Protein AF-A0A354X8C0-F1 (afdb_monomer_lite)

Foldseek 3Di:
DWDKDKAADDDDCDDVVGNRVVVVVLVVQLVVLLVVLLVVLVVPPDDDDPQLSVLSSQLRSVCSSCVVRLQVDCDPSNQVSQVSNCVVVVDPPSDVVVVDDPDPHRPRIDMDTD

Radius of gyration: 17.82 Å; chains: 1; bounding box: 54×27×50 Å

Sequence (114 aa):
HQDRLSIDTRFVDSIPGKPFLQKEYKSKFEKLSRRVAANRLKQIGFPLPQETLDALTELLVKMAVVHAAGDEKTDAEMTKAVETLQHILGGENAGIESFQMDFPPADNRLDIAL

Secondary structure (DSSP, 8-state):
---EEEEE------BTTBTTHHHHHHHHHHHHHHHHHHHHHTTSSSPPPHHHHHHHHHHHHHHHHHHHTT-----HHHHHHHHHHHHHHT-TT--TTT------S-TTEEEEE-

Structure (mmCIF, N/CA/C/O backbone):
data_AF-A0A354X8C0-F1
#
_entry.id   AF-A0A354X8C0-F1
#
loop_
_atom_site.group_PDB
_atom_site.id
_atom_site.type_symbol
_atom_site.label_atom_id
_atom_site.label_alt_id
_atom_site.label_comp_id
_atom_site.label_asym_id
_atom_site.label_entity_id
_atom_site.label_seq_id
_atom_site.pdbx_PDB_ins_code
_atom_site.Cartn_x
_atom_site.Cartn_y
_atom_site.Cartn_z
_atom_site.occupancy
_atom_site.B_iso_or_equiv
_atom_site.auth_seq_id
_atom_site.auth_comp_id
_atom_site.auth_asym_id
_atom_site.auth_atom_id
_atom_site.pdbx_PDB_model_num
ATOM 1 N N . HIS A 1 1 ? -39.740 -15.594 9.940 1.00 49.81 1 HIS A N 1
ATOM 2 C CA . HIS A 1 1 ? -38.649 -14.645 10.216 1.00 49.81 1 HIS A CA 1
ATOM 3 C C . HIS A 1 1 ? -37.358 -15.369 9.888 1.00 49.81 1 HIS A C 1
ATOM 5 O O . HIS A 1 1 ? -37.179 -16.456 10.411 1.00 49.81 1 HIS A O 1
ATOM 11 N N . GLN A 1 2 ? -36.573 -14.868 8.932 1.00 60.91 2 GLN A N 1
ATOM 12 C CA . GLN A 1 2 ? -35.215 -15.369 8.694 1.00 60.91 2 GLN A CA 1
ATOM 13 C C . GLN A 1 2 ? -34.300 -14.672 9.691 1.00 60.91 2 GLN A C 1
ATOM 15 O O . GLN A 1 2 ? -34.326 -13.439 9.771 1.00 60.91 2 GLN A O 1
ATOM 20 N N . ASP A 1 3 ? -33.549 -15.449 10.459 1.00 73.62 3 ASP A N 1
ATOM 21 C CA . ASP A 1 3 ? -32.571 -14.908 11.390 1.00 73.62 3 ASP A CA 1
ATOM 22 C C . ASP A 1 3 ? -31.394 -14.334 10.581 1.00 73.62 3 ASP A C 1
ATOM 24 O O . ASP A 1 3 ? -30.997 -14.877 9.549 1.00 73.62 3 ASP A O 1
ATOM 28 N N . ARG A 1 4 ? -30.869 -13.174 10.989 1.00 80.00 4 ARG A N 1
ATOM 29 C CA . ARG A 1 4 ? -29.734 -12.512 10.324 1.00 80.00 4 ARG A CA 1
ATOM 30 C C . ARG A 1 4 ? -28.653 -12.190 11.346 1.00 80.00 4 ARG A C 1
ATOM 32 O O . ARG A 1 4 ? -28.959 -11.645 12.404 1.00 80.00 4 ARG A O 1
ATOM 39 N N . LEU A 1 5 ? -27.400 -12.474 11.001 1.00 78.44 5 LEU A N 1
ATOM 40 C CA . LEU A 1 5 ? -26.212 -12.042 11.737 1.00 78.44 5 LEU A CA 1
ATOM 41 C C . LEU A 1 5 ? -25.537 -10.898 10.969 1.00 78.44 5 LEU A C 1
ATOM 43 O O . LEU A 1 5 ? -25.239 -11.048 9.789 1.00 78.44 5 LEU A O 1
ATOM 47 N N . SER A 1 6 ? -25.305 -9.771 11.644 1.00 79.31 6 SER A N 1
ATOM 48 C CA . SER A 1 6 ? -24.607 -8.594 11.106 1.00 79.31 6 SER A CA 1
ATOM 49 C C . SER A 1 6 ? -23.297 -8.410 11.865 1.00 79.31 6 SER A C 1
ATOM 51 O O . SER A 1 6 ? -23.315 -8.323 13.095 1.00 79.31 6 SER A O 1
ATOM 53 N N . ILE A 1 7 ? -22.174 -8.354 11.150 1.00 76.50 7 ILE A N 1
ATOM 54 C CA . ILE A 1 7 ? -20.840 -8.110 11.714 1.00 76.50 7 ILE A CA 1
ATOM 55 C C . ILE A 1 7 ? -20.299 -6.805 11.131 1.00 76.50 7 ILE A C 1
ATOM 57 O O . ILE A 1 7 ? -20.164 -6.685 9.915 1.00 76.50 7 ILE A O 1
ATOM 61 N N . ASP A 1 8 ? -19.961 -5.860 12.011 1.00 75.69 8 ASP A N 1
ATOM 62 C CA . ASP A 1 8 ? -19.319 -4.590 11.665 1.00 75.69 8 ASP A CA 1
ATOM 63 C C . ASP A 1 8 ? -17.905 -4.548 12.255 1.00 75.69 8 ASP A C 1
ATOM 65 O O . ASP A 1 8 ? -17.732 -4.618 13.478 1.00 75.69 8 ASP A O 1
ATOM 69 N N . 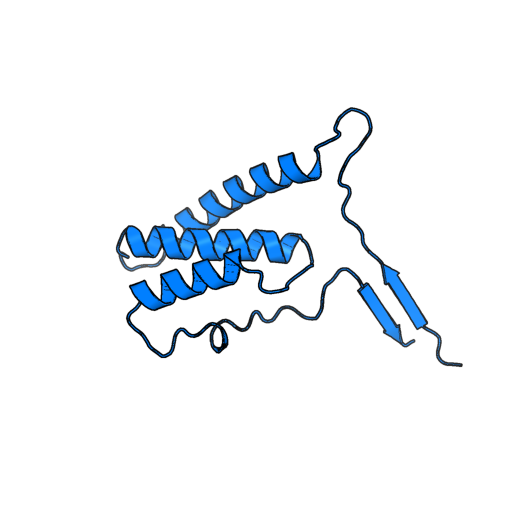THR A 1 9 ? -16.886 -4.393 11.410 1.00 73.06 9 THR A N 1
ATOM 70 C CA . THR A 1 9 ? -15.497 -4.214 11.858 1.00 73.06 9 THR A CA 1
ATOM 71 C C . THR A 1 9 ? -15.049 -2.764 11.675 1.00 73.06 9 THR A C 1
ATOM 73 O O . THR A 1 9 ? -15.542 -2.027 10.820 1.00 73.06 9 THR A O 1
ATOM 76 N N . ARG A 1 10 ? -14.149 -2.298 12.551 1.00 74.56 10 ARG A N 1
ATOM 77 C CA . ARG A 1 10 ? -13.618 -0.927 12.526 1.00 74.56 10 ARG A CA 1
ATOM 78 C C . ARG A 1 10 ? -12.132 -0.927 12.843 1.00 74.56 10 ARG A C 1
ATOM 80 O O . ARG A 1 10 ? -11.676 -1.696 13.689 1.00 74.56 10 ARG A O 1
ATOM 87 N N . PHE A 1 11 ? -11.397 -0.017 12.214 1.00 75.31 11 PHE A N 1
ATOM 88 C CA . PHE A 1 11 ? -9.984 0.185 12.514 1.00 75.31 11 PHE A CA 1
ATOM 89 C C . PHE A 1 11 ? -9.798 0.938 13.826 1.00 75.31 11 PHE A C 1
ATOM 91 O O . PHE A 1 11 ? -10.545 1.856 14.164 1.00 75.31 11 PHE A O 1
ATOM 98 N N . VAL A 1 12 ? -8.769 0.537 14.572 1.00 82.00 12 VAL A N 1
ATOM 99 C CA . VAL A 1 12 ? -8.335 1.251 15.771 1.00 82.00 12 VAL A CA 1
ATOM 100 C C . VAL A 1 12 ? -7.358 2.341 15.351 1.00 82.00 12 VAL A C 1
ATOM 102 O O . VAL A 1 12 ? -6.172 2.086 15.138 1.00 82.00 12 VAL A O 1
ATOM 105 N N . ASP A 1 13 ? -7.858 3.569 15.251 1.00 83.69 13 ASP A N 1
ATOM 106 C CA . ASP A 1 13 ? -7.046 4.713 14.825 1.00 83.69 13 ASP A CA 1
ATOM 107 C C . ASP A 1 13 ? -6.081 5.204 15.906 1.00 83.69 13 ASP A C 1
ATOM 109 O O . ASP A 1 13 ? -4.988 5.702 15.611 1.00 83.69 13 ASP A O 1
ATOM 113 N N . SER A 1 14 ? -6.468 5.026 17.170 1.00 87.81 14 SER A N 1
ATOM 114 C CA . SER A 1 14 ? -5.707 5.471 18.329 1.00 87.81 14 SER A CA 1
ATOM 115 C C . SER A 1 14 ? -5.961 4.606 19.561 1.00 87.81 14 SER A C 1
ATOM 117 O O . SER A 1 14 ? -6.998 3.959 19.697 1.00 87.81 14 SER A O 1
ATOM 119 N N . ILE A 1 15 ? -4.998 4.629 20.479 1.00 89.44 15 ILE A N 1
ATOM 120 C CA . ILE A 1 15 ? -5.120 4.105 21.845 1.00 89.44 15 ILE A CA 1
ATOM 121 C C . ILE A 1 15 ? -4.543 5.143 22.819 1.00 89.44 15 ILE A C 1
ATOM 123 O O . ILE A 1 15 ? -3.763 6.003 22.388 1.00 89.44 15 ILE A O 1
ATOM 127 N N . PRO A 1 16 ? -4.859 5.083 24.126 1.00 92.50 16 PRO A N 1
ATOM 128 C CA . PRO A 1 16 ? -4.204 5.934 25.115 1.00 92.50 16 PRO A CA 1
ATOM 129 C C . PRO A 1 16 ? -2.674 5.868 24.981 1.00 92.50 16 PRO A C 1
ATOM 131 O O . PRO A 1 16 ? -2.083 4.790 24.952 1.00 92.50 16 PRO A O 1
ATOM 134 N N . GLY A 1 17 ? -2.032 7.028 24.834 1.00 90.19 17 GLY A N 1
ATOM 135 C CA . GLY A 1 17 ? -0.585 7.139 24.611 1.00 90.19 17 GLY A CA 1
ATOM 136 C C . GLY A 1 17 ? -0.116 6.995 23.154 1.00 90.19 17 GLY A C 1
ATOM 137 O O . GLY A 1 17 ? 1.066 7.213 22.898 1.00 90.19 17 GLY A O 1
ATOM 138 N N . LYS A 1 18 ? -0.999 6.676 22.192 1.00 87.81 18 LYS A N 1
ATOM 139 C CA . LYS A 1 18 ? -0.689 6.630 20.746 1.00 87.81 18 LYS A CA 1
ATOM 140 C C . LYS A 1 18 ? -1.846 7.177 19.890 1.00 87.81 18 LYS A C 1
ATOM 142 O O . LYS A 1 18 ? -2.646 6.394 19.372 1.00 87.81 18 LYS A O 1
ATOM 147 N N . PRO A 1 19 ? -1.932 8.508 19.705 1.00 89.44 19 PRO A N 1
ATOM 148 C CA . PRO A 1 19 ? -3.009 9.151 18.944 1.00 89.44 19 PRO A CA 1
ATOM 149 C C . PRO A 1 19 ? -2.927 8.938 17.424 1.00 89.44 19 PRO A C 1
ATOM 151 O O . PRO A 1 19 ? -3.909 9.160 16.730 1.00 89.44 19 PRO A O 1
ATOM 154 N N . PHE A 1 20 ? -1.776 8.504 16.900 1.00 90.06 20 PHE A N 1
ATOM 155 C CA . PHE A 1 20 ? -1.537 8.325 15.461 1.00 90.06 20 PHE A CA 1
ATOM 156 C C . PHE A 1 20 ? -1.267 6.861 15.091 1.00 90.06 20 PHE A C 1
ATOM 158 O O . PHE A 1 20 ? -0.508 6.585 14.160 1.00 90.06 20 PHE A O 1
ATOM 165 N N . LEU A 1 21 ? -1.856 5.919 15.836 1.00 88.25 21 LEU A N 1
ATOM 166 C CA . LEU A 1 21 ? -1.561 4.491 15.726 1.00 88.25 21 LEU A CA 1
ATOM 167 C C . LEU A 1 21 ? -1.750 3.989 14.287 1.00 88.25 21 LEU A C 1
ATOM 169 O O . LEU A 1 21 ? -0.827 3.404 13.722 1.00 88.25 21 LEU A O 1
ATOM 173 N N . GLN A 1 22 ? -2.889 4.281 13.661 1.00 86.06 22 GLN A N 1
ATOM 174 C CA . GLN A 1 22 ? -3.157 3.833 12.292 1.00 86.06 22 GLN A CA 1
ATOM 175 C C . GLN A 1 22 ? -2.150 4.403 11.290 1.00 86.06 22 GLN A C 1
ATOM 177 O O . GLN A 1 22 ? -1.594 3.648 10.494 1.00 86.06 22 GLN A O 1
ATOM 182 N N . LYS A 1 23 ? -1.820 5.697 11.377 1.00 87.88 23 LYS A N 1
ATOM 183 C CA . LYS A 1 23 ? -0.855 6.338 10.470 1.00 87.88 23 LYS A CA 1
ATOM 184 C C . LYS A 1 23 ? 0.544 5.736 10.615 1.00 87.88 23 LYS A C 1
ATOM 186 O O . LYS A 1 23 ? 1.217 5.467 9.618 1.00 87.88 23 LYS A O 1
ATOM 191 N N . GLU A 1 24 ? 0.985 5.507 11.851 1.00 90.25 24 GLU A N 1
ATOM 192 C CA . GLU A 1 24 ? 2.282 4.890 12.134 1.00 90.25 24 GLU A CA 1
ATOM 193 C C . GLU A 1 24 ? 2.366 3.462 11.591 1.00 90.25 24 GLU A C 1
ATOM 195 O O . GLU A 1 24 ? 3.365 3.089 10.969 1.00 90.25 24 GLU A O 1
ATOM 200 N N . TYR A 1 25 ? 1.331 2.653 11.823 1.00 89.81 25 TYR A N 1
ATOM 201 C CA . TYR A 1 25 ? 1.315 1.261 11.386 1.00 89.81 25 TYR A CA 1
ATOM 202 C C . TYR A 1 25 ? 1.093 1.121 9.883 1.00 89.81 25 TYR A C 1
ATOM 204 O O . TYR A 1 25 ? 1.762 0.287 9.277 1.00 89.81 25 TYR A O 1
ATOM 212 N N . LYS A 1 26 ? 0.292 1.993 9.258 1.00 88.94 26 LYS A N 1
ATOM 213 C CA . LYS A 1 26 ? 0.189 2.097 7.797 1.00 88.94 26 LYS A CA 1
ATOM 214 C C . LYS A 1 26 ? 1.563 2.348 7.176 1.00 88.94 26 LYS A C 1
ATOM 216 O O . LYS A 1 26 ? 1.988 1.587 6.315 1.00 88.94 26 LYS A O 1
ATOM 221 N N . SER A 1 27 ? 2.322 3.322 7.687 1.00 91.31 27 SER A N 1
ATOM 222 C CA . SER A 1 27 ? 3.675 3.604 7.181 1.00 91.31 27 SER A CA 1
ATOM 223 C C . SER A 1 27 ? 4.647 2.430 7.380 1.00 91.31 27 SER A C 1
ATOM 225 O O . SER A 1 27 ? 5.472 2.137 6.510 1.00 91.31 27 SER A O 1
ATOM 227 N N . LYS A 1 28 ? 4.568 1.722 8.515 1.00 92.94 28 LYS A N 1
ATOM 228 C CA . LYS A 1 28 ? 5.374 0.508 8.746 1.00 92.94 28 LYS A CA 1
ATOM 229 C C . LYS A 1 28 ? 5.003 -0.604 7.766 1.00 92.94 28 LYS A C 1
ATOM 231 O O . LYS A 1 28 ? 5.897 -1.256 7.224 1.00 92.94 28 LYS A O 1
ATOM 236 N N . PHE A 1 29 ? 3.710 -0.797 7.533 1.00 92.44 29 PHE A N 1
ATOM 237 C CA . PHE A 1 29 ? 3.188 -1.814 6.635 1.00 92.44 29 PHE A CA 1
ATOM 238 C C . PHE A 1 29 ? 3.539 -1.525 5.171 1.00 92.44 29 PHE A C 1
ATOM 240 O O . PHE A 1 29 ? 3.992 -2.427 4.473 1.00 92.44 29 PHE A O 1
ATOM 247 N N . GLU A 1 30 ? 3.462 -0.270 4.727 1.00 93.31 30 GLU A N 1
ATOM 248 C CA . GLU A 1 30 ? 3.922 0.163 3.400 1.00 93.31 30 GLU A CA 1
ATOM 249 C C . GLU A 1 30 ? 5.405 -0.163 3.179 1.00 93.31 30 GLU A C 1
ATOM 251 O O . GLU A 1 30 ? 5.780 -0.743 2.158 1.00 93.31 30 GLU A O 1
ATOM 256 N N . LYS A 1 31 ? 6.269 0.145 4.158 1.00 94.88 31 LYS A N 1
ATOM 257 C CA . LYS A 1 31 ? 7.709 -0.164 4.082 1.00 94.88 31 LYS A CA 1
ATOM 258 C C . LYS A 1 31 ? 7.976 -1.666 4.005 1.00 94.88 31 LYS A C 1
ATOM 260 O O . LYS A 1 31 ? 8.861 -2.093 3.261 1.00 94.88 31 LYS A O 1
ATOM 265 N N . LEU A 1 32 ? 7.241 -2.461 4.784 1.00 93.88 32 LEU A N 1
ATOM 266 C CA . LEU A 1 32 ? 7.358 -3.917 4.765 1.00 93.88 32 LEU A CA 1
ATOM 267 C C . LEU A 1 32 ? 6.905 -4.480 3.414 1.00 93.88 32 LEU A C 1
ATOM 269 O O . LEU A 1 32 ? 7.659 -5.218 2.781 1.00 93.88 32 LEU A O 1
ATOM 273 N N . SER A 1 33 ? 5.722 -4.073 2.958 1.00 92.75 33 SER A N 1
ATOM 274 C CA . SER A 1 33 ? 5.132 -4.494 1.686 1.00 92.75 33 SER A CA 1
ATOM 275 C C . SER A 1 33 ? 6.048 -4.160 0.516 1.00 92.75 33 SER A C 1
ATOM 277 O O . SER A 1 33 ? 6.286 -5.011 -0.334 1.00 92.75 33 SER A O 1
ATOM 279 N N . ARG A 1 34 ? 6.678 -2.978 0.529 1.00 95.25 34 ARG A N 1
ATOM 280 C CA . ARG A 1 34 ? 7.642 -2.566 -0.500 1.00 95.25 34 ARG A CA 1
ATOM 281 C C . ARG A 1 34 ? 8.836 -3.500 -0.572 1.00 95.25 34 ARG A C 1
ATOM 283 O O . ARG A 1 34 ? 9.231 -3.916 -1.655 1.00 95.25 34 ARG A O 1
ATOM 290 N N . ARG A 1 35 ? 9.412 -3.847 0.582 1.00 93.38 35 ARG A N 1
ATOM 291 C CA . ARG A 1 35 ? 10.546 -4.778 0.648 1.00 93.38 35 ARG A CA 1
ATOM 292 C C . ARG A 1 35 ? 10.157 -6.153 0.109 1.00 93.38 35 ARG A C 1
ATOM 294 O O . ARG A 1 35 ? 10.932 -6.748 -0.633 1.00 93.38 35 ARG A O 1
ATOM 301 N N . VAL A 1 36 ? 8.978 -6.651 0.480 1.00 91.94 36 VAL A N 1
ATOM 302 C CA . VAL A 1 36 ? 8.470 -7.946 0.009 1.00 91.94 36 VAL A CA 1
ATOM 303 C C . VAL A 1 36 ? 8.235 -7.917 -1.501 1.00 91.94 36 VAL A C 1
ATOM 305 O O . VAL A 1 36 ? 8.766 -8.777 -2.199 1.00 91.94 36 VAL A O 1
ATOM 308 N N . ALA A 1 37 ? 7.517 -6.914 -2.008 1.00 91.25 37 ALA A N 1
ATOM 309 C CA . ALA A 1 37 ? 7.222 -6.747 -3.428 1.00 91.25 37 ALA A CA 1
ATOM 310 C C . ALA A 1 37 ? 8.504 -6.641 -4.265 1.00 91.25 37 ALA A C 1
ATOM 312 O O . ALA A 1 37 ? 8.705 -7.443 -5.173 1.00 91.25 37 ALA A O 1
ATOM 313 N N . ALA A 1 38 ? 9.429 -5.750 -3.896 1.00 90.56 38 ALA A N 1
ATOM 314 C CA . ALA A 1 38 ? 10.694 -5.585 -4.609 1.00 90.56 38 ALA A CA 1
ATOM 315 C C . ALA A 1 38 ? 11.538 -6.872 -4.610 1.00 90.56 38 ALA A C 1
ATOM 317 O O . ALA A 1 38 ? 12.147 -7.216 -5.619 1.00 90.56 38 ALA A O 1
ATOM 318 N N . ASN A 1 39 ? 11.570 -7.615 -3.498 1.00 89.94 39 ASN A N 1
ATOM 319 C CA . ASN A 1 39 ? 12.291 -8.887 -3.440 1.00 89.94 39 ASN A CA 1
ATOM 320 C C . ASN A 1 39 ? 11.645 -9.958 -4.327 1.00 89.94 39 ASN A C 1
ATOM 322 O O . ASN A 1 39 ? 12.365 -10.685 -5.005 1.00 89.94 39 ASN A O 1
ATOM 326 N N . ARG A 1 40 ? 10.310 -10.044 -4.359 1.00 87.50 40 ARG A N 1
ATOM 327 C CA . ARG A 1 40 ? 9.586 -10.966 -5.250 1.00 87.50 40 ARG A CA 1
ATOM 328 C C . ARG A 1 40 ? 9.806 -10.608 -6.719 1.00 87.50 40 ARG A C 1
ATOM 330 O O . ARG A 1 40 ? 10.104 -11.490 -7.516 1.00 87.50 40 ARG A O 1
ATOM 337 N N . LEU A 1 41 ? 9.755 -9.320 -7.055 1.00 87.38 41 LEU A N 1
ATOM 338 C CA . LEU A 1 41 ? 9.992 -8.817 -8.409 1.00 87.38 41 LEU A CA 1
ATOM 339 C C . LEU A 1 41 ? 11.453 -8.959 -8.871 1.00 87.38 41 LEU A C 1
ATOM 341 O O . LEU A 1 41 ? 11.727 -8.963 -10.060 1.00 87.38 41 LEU A O 1
ATOM 345 N N . LYS A 1 42 ? 12.416 -9.117 -7.962 1.00 84.75 42 LYS A N 1
ATOM 346 C CA . LYS A 1 42 ? 13.800 -9.476 -8.329 1.00 84.75 42 LYS A CA 1
ATOM 347 C C . LYS A 1 42 ? 13.990 -10.973 -8.572 1.00 84.75 42 LYS A C 1
ATOM 349 O O . LYS A 1 42 ? 15.020 -11.375 -9.101 1.00 84.75 42 LYS A O 1
ATOM 354 N N . GLN A 1 43 ? 13.034 -11.793 -8.140 1.00 86.19 43 GLN A N 1
ATOM 355 C CA . GLN A 1 43 ? 13.071 -13.253 -8.250 1.00 86.19 43 GLN A CA 1
ATOM 356 C C . GLN A 1 43 ? 12.251 -13.790 -9.427 1.00 86.19 43 GLN A C 1
ATOM 358 O O . GLN A 1 43 ? 12.328 -14.982 -9.718 1.00 86.19 43 GLN A O 1
ATOM 363 N N . ILE A 1 44 ? 11.474 -12.945 -10.109 1.00 79.75 44 ILE A N 1
ATOM 364 C CA . ILE A 1 44 ? 10.870 -13.306 -11.396 1.00 79.75 44 ILE A CA 1
ATOM 365 C C . ILE A 1 44 ? 12.014 -13.528 -12.380 1.00 79.75 44 ILE A C 1
ATOM 367 O O . ILE A 1 44 ? 12.898 -12.690 -12.516 1.00 79.75 44 ILE A O 1
ATOM 371 N N . GLY A 1 45 ? 12.041 -14.712 -12.990 1.00 76.00 45 GLY A N 1
ATOM 372 C CA . GLY A 1 45 ? 13.189 -15.271 -13.715 1.00 76.00 45 GLY A CA 1
ATOM 373 C C . GLY A 1 45 ? 13.585 -14.557 -15.012 1.00 76.00 45 GLY A C 1
ATOM 374 O O . GLY A 1 45 ? 14.189 -15.182 -15.878 1.00 76.00 45 GLY A O 1
ATOM 375 N N . PHE A 1 46 ? 13.241 -13.281 -15.166 1.00 79.50 46 PHE A N 1
ATOM 376 C CA . PHE A 1 46 ? 13.642 -12.419 -16.265 1.00 79.50 46 PHE A CA 1
ATOM 377 C C . PHE A 1 46 ? 13.935 -11.002 -15.740 1.00 79.50 46 PHE A C 1
ATOM 379 O O . PHE A 1 46 ? 13.225 -10.507 -14.862 1.00 79.50 46 PHE A O 1
ATOM 386 N N . PRO A 1 47 ? 14.980 -10.332 -16.253 1.00 80.38 47 PRO A N 1
ATOM 387 C CA . PRO A 1 47 ? 15.300 -8.973 -15.846 1.00 80.38 47 PRO A CA 1
ATOM 388 C C . PRO A 1 47 ? 14.249 -7.999 -16.387 1.00 80.38 47 PRO A C 1
ATOM 390 O O . PRO A 1 47 ? 14.004 -7.936 -17.591 1.00 80.38 47 PRO A O 1
ATOM 393 N N . LEU A 1 48 ? 13.652 -7.223 -15.488 1.00 82.12 48 LEU A N 1
ATOM 394 C CA . LEU A 1 48 ? 12.788 -6.097 -15.828 1.00 82.12 48 LEU A CA 1
ATOM 395 C C . LEU A 1 48 ? 13.577 -4.780 -15.775 1.00 82.12 48 LEU A C 1
ATOM 397 O O . LEU A 1 48 ? 14.485 -4.652 -14.946 1.00 82.12 48 LEU A O 1
ATOM 401 N N . PRO A 1 49 ? 13.226 -3.778 -16.603 1.00 87.38 49 PRO A N 1
ATOM 402 C CA . PRO A 1 49 ? 13.735 -2.421 -16.441 1.00 87.38 49 PRO A CA 1
ATOM 403 C C . PRO A 1 49 ? 13.443 -1.883 -15.035 1.00 87.38 49 PRO A C 1
ATOM 405 O O . PRO A 1 49 ? 12.387 -2.163 -14.463 1.00 87.38 49 PRO A O 1
ATOM 408 N N . GLN A 1 50 ? 14.360 -1.082 -14.484 1.00 87.50 50 GLN A N 1
ATOM 409 C CA . GLN A 1 50 ? 14.224 -0.534 -13.128 1.00 87.50 50 GLN A CA 1
ATOM 410 C C . GLN A 1 50 ? 12.929 0.277 -12.962 1.00 87.50 50 GLN A C 1
ATOM 412 O O . GLN A 1 50 ? 12.237 0.127 -11.963 1.00 87.50 50 GLN A O 1
ATOM 417 N N . GLU A 1 51 ? 12.554 1.051 -13.980 1.00 85.75 51 GLU A N 1
ATOM 418 C CA . GLU A 1 51 ? 11.303 1.815 -14.006 1.00 85.75 51 GLU A CA 1
ATOM 419 C C . GLU A 1 51 ? 10.061 0.913 -13.886 1.00 85.75 51 GLU A C 1
ATOM 421 O O . GLU A 1 51 ? 9.153 1.194 -13.105 1.00 85.75 51 GLU A O 1
ATOM 426 N N . THR A 1 52 ? 10.048 -0.223 -14.589 1.00 83.50 52 THR A N 1
ATOM 427 C CA . THR A 1 52 ? 8.968 -1.216 -14.499 1.00 83.50 52 THR A CA 1
ATOM 428 C C . THR A 1 52 ? 8.931 -1.884 -13.127 1.00 83.50 52 THR A C 1
ATOM 430 O O . THR A 1 52 ? 7.853 -2.088 -12.571 1.00 83.50 52 THR A O 1
ATOM 433 N N . LEU A 1 53 ? 10.098 -2.208 -12.556 1.00 86.75 53 LEU A N 1
ATOM 434 C CA . LEU A 1 53 ? 10.198 -2.768 -11.205 1.00 86.75 53 LEU A CA 1
ATOM 435 C C . LEU A 1 53 ? 9.640 -1.808 -10.156 1.00 86.75 53 LEU A C 1
ATOM 437 O O . LEU A 1 53 ? 8.924 -2.244 -9.253 1.00 86.75 53 LEU A O 1
ATOM 441 N N . ASP A 1 54 ? 9.948 -0.521 -10.277 1.00 88.94 54 ASP A N 1
ATOM 442 C CA . ASP A 1 54 ? 9.481 0.501 -9.347 1.00 88.94 54 ASP A CA 1
ATOM 443 C C . ASP A 1 54 ? 7.966 0.701 -9.467 1.00 88.94 54 ASP A C 1
ATOM 445 O O . ASP A 1 54 ? 7.267 0.650 -8.453 1.00 88.94 54 ASP A O 1
ATOM 449 N N . ALA A 1 55 ? 7.431 0.804 -10.688 1.00 85.12 55 ALA A N 1
ATOM 450 C CA . ALA A 1 55 ? 5.990 0.929 -10.917 1.00 85.12 55 ALA A CA 1
ATOM 451 C C . ALA A 1 55 ? 5.196 -0.289 -10.409 1.00 85.12 55 ALA A C 1
ATOM 453 O O . ALA A 1 55 ? 4.188 -0.130 -9.717 1.00 85.12 55 ALA A O 1
ATOM 454 N N . LEU A 1 56 ? 5.674 -1.510 -10.678 1.00 85.75 56 LEU A N 1
ATOM 455 C CA . LEU A 1 56 ? 5.065 -2.738 -10.155 1.00 85.75 56 LEU A CA 1
ATOM 456 C C . LEU A 1 56 ? 5.153 -2.812 -8.629 1.00 85.75 56 LEU A C 1
ATOM 458 O O . LEU A 1 56 ? 4.203 -3.236 -7.971 1.00 85.75 56 LEU A O 1
ATOM 462 N N . THR A 1 57 ? 6.281 -2.391 -8.052 1.00 90.44 57 THR A N 1
ATOM 463 C CA . THR A 1 57 ? 6.446 -2.347 -6.596 1.00 90.44 57 THR A CA 1
ATOM 464 C C . THR A 1 57 ? 5.423 -1.404 -5.971 1.00 90.44 57 THR A C 1
ATOM 466 O O . THR A 1 57 ? 4.803 -1.774 -4.975 1.00 90.44 57 THR A O 1
ATOM 469 N N . GLU A 1 58 ? 5.214 -0.216 -6.542 1.00 89.69 58 GLU A N 1
ATOM 470 C CA . GLU A 1 58 ? 4.215 0.729 -6.033 1.00 89.69 58 GLU A CA 1
ATOM 471 C C . GLU A 1 58 ? 2.795 0.179 -6.111 1.00 89.69 58 GLU A C 1
ATOM 473 O O . GLU A 1 58 ? 2.067 0.234 -5.118 1.00 89.69 58 GLU A O 1
ATOM 478 N N . LEU A 1 59 ? 2.421 -0.409 -7.250 1.00 85.69 59 LEU A N 1
ATOM 479 C CA . LEU A 1 59 ? 1.105 -1.016 -7.421 1.00 85.69 59 LEU A CA 1
ATOM 480 C C . LEU A 1 59 ? 0.850 -2.098 -6.361 1.00 85.69 59 LEU A C 1
ATOM 482 O O . LEU A 1 59 ? -0.148 -2.044 -5.645 1.00 85.69 59 LEU A O 1
ATOM 486 N N . LEU A 1 60 ? 1.791 -3.033 -6.189 1.00 87.06 60 LEU A N 1
ATOM 487 C CA . LEU A 1 60 ? 1.671 -4.121 -5.214 1.00 87.06 60 LEU A CA 1
ATOM 488 C C . LEU A 1 60 ? 1.589 -3.615 -3.767 1.00 87.06 60 LEU A C 1
ATOM 490 O O . LEU A 1 60 ? 0.852 -4.174 -2.955 1.00 87.06 60 LEU A O 1
ATOM 494 N N . VAL A 1 61 ? 2.324 -2.552 -3.427 1.00 90.50 61 VAL A N 1
ATOM 495 C CA . VAL A 1 61 ? 2.252 -1.928 -2.096 1.00 90.50 61 VAL A CA 1
ATOM 496 C C . VAL A 1 61 ? 0.879 -1.314 -1.859 1.00 90.50 61 V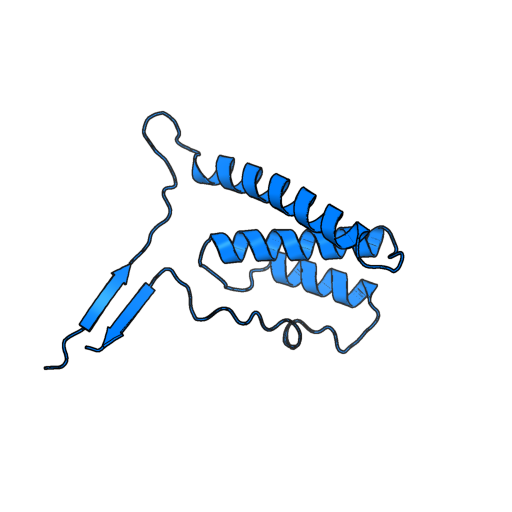AL A C 1
ATOM 498 O O . VAL A 1 61 ? 0.311 -1.508 -0.784 1.00 90.50 61 VAL A O 1
ATOM 501 N N . LYS A 1 62 ? 0.331 -0.597 -2.845 1.00 85.19 62 LYS A N 1
ATOM 502 C CA . LYS A 1 62 ? -1.008 -0.010 -2.740 1.00 85.19 62 LYS A CA 1
ATOM 503 C C . LYS A 1 62 ? -2.080 -1.084 -2.610 1.00 85.19 62 LYS A C 1
ATOM 505 O O . LYS A 1 62 ? -2.920 -0.967 -1.723 1.00 85.19 62 LYS A O 1
ATOM 510 N N . MET A 1 63 ? -1.995 -2.157 -3.397 1.00 82.12 63 MET A N 1
ATOM 511 C CA . MET A 1 63 ? -2.907 -3.304 -3.289 1.00 82.12 63 MET A CA 1
ATOM 512 C C . MET A 1 63 ? -2.860 -3.921 -1.897 1.00 82.12 63 MET A C 1
ATOM 514 O O . MET A 1 63 ? -3.904 -4.109 -1.283 1.00 82.12 63 MET A O 1
ATOM 518 N N . ALA A 1 64 ? -1.663 -4.151 -1.355 1.00 85.06 64 ALA A N 1
ATOM 519 C CA . ALA A 1 64 ? -1.516 -4.705 -0.015 1.00 85.06 64 ALA A CA 1
ATOM 520 C C . ALA A 1 64 ? -2.156 -3.812 1.061 1.00 85.06 64 ALA A C 1
ATOM 522 O O . ALA A 1 64 ? -2.807 -4.318 1.971 1.00 85.06 64 ALA A O 1
ATOM 523 N N . VAL A 1 65 ? -1.969 -2.490 0.976 1.00 85.25 65 VAL A N 1
ATOM 524 C CA . VAL A 1 65 ? -2.517 -1.522 1.943 1.00 85.25 65 VAL A CA 1
ATOM 525 C C . VAL A 1 65 ? -4.039 -1.459 1.878 1.00 85.25 65 VAL A C 1
ATOM 527 O O . VAL A 1 65 ? -4.681 -1.463 2.925 1.00 85.25 65 VAL A O 1
ATOM 530 N N . VAL A 1 66 ? -4.597 -1.396 0.670 1.00 78.75 66 VAL A N 1
ATOM 531 C CA . VAL A 1 66 ? -6.045 -1.351 0.429 1.00 78.75 66 VAL A CA 1
ATOM 532 C C . VAL A 1 66 ? -6.708 -2.651 0.895 1.00 78.75 66 VAL A C 1
ATOM 534 O O . VAL A 1 66 ? -7.674 -2.603 1.651 1.00 78.75 66 VAL A O 1
ATOM 537 N N . HIS A 1 67 ? -6.115 -3.801 0.562 1.00 78.00 67 HIS A N 1
ATOM 538 C CA . HIS A 1 67 ? -6.571 -5.112 1.025 1.00 78.00 67 HIS A CA 1
ATOM 539 C C . HIS A 1 67 ? -6.537 -5.232 2.557 1.00 78.00 67 HIS A C 1
ATOM 541 O O . HIS A 1 67 ? -7.530 -5.584 3.185 1.00 78.00 67 HIS A O 1
ATOM 547 N N . ALA A 1 68 ? -5.429 -4.849 3.20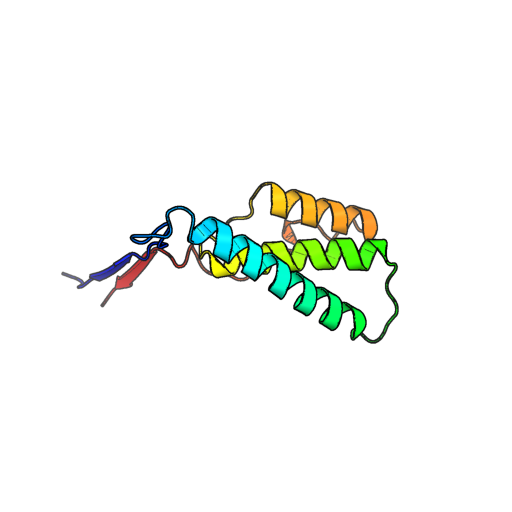2 1.00 78.31 68 ALA A N 1
ATOM 548 C CA . ALA A 1 68 ? -5.322 -4.885 4.664 1.00 78.31 68 ALA A CA 1
ATOM 549 C C . ALA A 1 68 ? -6.292 -3.921 5.375 1.00 78.31 68 ALA A C 1
ATOM 551 O O . ALA A 1 68 ? -6.583 -4.102 6.558 1.00 78.31 68 ALA A O 1
ATOM 552 N N . ALA A 1 69 ? -6.765 -2.886 4.675 1.00 73.94 69 ALA A N 1
ATOM 553 C CA . ALA A 1 69 ? -7.762 -1.954 5.177 1.00 73.94 69 ALA A CA 1
ATOM 554 C C . ALA A 1 69 ? -9.207 -2.465 5.013 1.00 73.94 69 ALA A C 1
ATOM 556 O O . ALA A 1 69 ? -10.119 -1.796 5.488 1.00 73.94 69 ALA A O 1
ATOM 557 N N . GLY A 1 70 ? -9.450 -3.599 4.345 1.00 67.81 70 GLY A N 1
ATOM 558 C CA . GLY A 1 70 ? -10.803 -4.132 4.116 1.00 67.81 70 GLY A CA 1
ATOM 559 C C . GLY A 1 70 ? -11.745 -3.187 3.350 1.00 67.81 70 GLY A C 1
ATOM 560 O O . GLY A 1 70 ? -12.942 -3.442 3.263 1.00 67.81 70 GLY A O 1
ATOM 561 N N . ASP A 1 71 ? -11.224 -2.080 2.813 1.00 65.94 71 ASP A N 1
ATOM 562 C CA . ASP A 1 71 ? -11.930 -1.104 1.982 1.00 65.94 71 ASP A CA 1
ATOM 563 C C . ASP A 1 71 ? -11.338 -1.193 0.581 1.00 65.94 71 ASP A C 1
ATOM 565 O O . ASP A 1 71 ? -10.612 -0.312 0.128 1.00 65.94 71 ASP A O 1
ATOM 569 N N . GLU A 1 72 ? -11.606 -2.320 -0.079 1.00 63.44 72 GLU A N 1
ATOM 570 C CA . GLU A 1 72 ? -10.986 -2.753 -1.340 1.00 63.44 72 GLU A CA 1
ATOM 571 C C . GLU A 1 72 ? -11.433 -1.949 -2.569 1.00 63.44 72 GLU A C 1
ATOM 573 O O . GLU A 1 72 ? -11.392 -2.408 -3.710 1.00 63.44 72 GLU A O 1
ATOM 578 N N . LYS A 1 73 ? -11.850 -0.704 -2.347 1.00 66.88 73 LYS A N 1
ATOM 579 C CA . LYS A 1 73 ? -12.184 0.235 -3.403 1.00 66.88 73 LYS A CA 1
ATOM 580 C C . LYS A 1 73 ? -10.911 0.728 -4.067 1.00 66.88 73 LYS A C 1
ATOM 582 O O . LYS A 1 73 ? -9.964 1.169 -3.420 1.00 66.88 73 LYS A O 1
ATOM 587 N N . THR A 1 74 ? -10.935 0.724 -5.390 1.00 66.75 74 THR A N 1
ATOM 588 C CA . THR A 1 74 ? -9.940 1.409 -6.205 1.00 66.75 74 THR A CA 1
ATOM 589 C C . THR A 1 74 ? -9.985 2.906 -5.900 1.00 66.75 74 THR A C 1
ATOM 591 O O . THR A 1 74 ? -10.949 3.591 -6.243 1.00 66.75 74 THR A O 1
ATOM 594 N N . ASP A 1 75 ? -8.952 3.419 -5.234 1.00 72.94 75 ASP A N 1
ATOM 595 C CA . ASP A 1 75 ? -8.798 4.847 -4.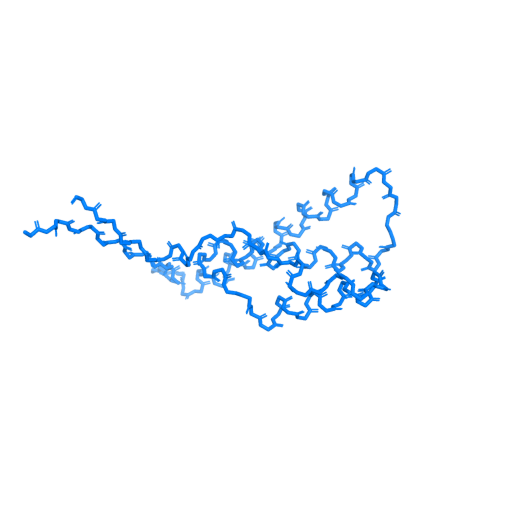975 1.00 72.94 75 ASP A CA 1
ATOM 596 C C . ASP A 1 75 ? -8.011 5.551 -6.101 1.00 72.94 75 ASP A C 1
ATOM 598 O O . ASP A 1 75 ? -7.534 4.939 -7.067 1.00 72.94 75 ASP A O 1
ATOM 602 N N . ALA A 1 76 ? -7.894 6.877 -6.007 1.00 77.12 76 ALA A N 1
ATOM 603 C CA . ALA A 1 76 ? -7.180 7.675 -7.004 1.00 77.12 76 ALA A CA 1
ATOM 604 C C . ALA A 1 76 ? -5.680 7.322 -7.084 1.00 77.12 76 ALA A C 1
ATOM 606 O O . ALA A 1 76 ? -5.069 7.444 -8.146 1.00 77.12 76 ALA A O 1
ATOM 607 N N . GLU A 1 77 ? -5.077 6.872 -5.979 1.00 74.62 77 GLU A N 1
ATOM 608 C CA . GLU A 1 77 ? -3.664 6.487 -5.946 1.00 74.62 77 GLU A CA 1
ATOM 609 C C . GLU A 1 77 ? -3.436 5.144 -6.652 1.00 74.62 77 GLU A C 1
ATOM 611 O O . GLU A 1 77 ? -2.472 5.008 -7.407 1.00 74.62 77 GLU A O 1
ATOM 616 N N . MET A 1 78 ? -4.343 4.184 -6.460 1.00 76.50 78 MET A N 1
ATOM 617 C CA . MET A 1 78 ? -4.370 2.906 -7.167 1.00 76.50 78 MET A CA 1
ATOM 618 C C . MET A 1 78 ? -4.559 3.110 -8.668 1.00 76.50 78 MET A C 1
ATOM 620 O O . MET A 1 78 ? -3.817 2.543 -9.468 1.00 76.50 78 MET A O 1
ATOM 624 N N . THR A 1 79 ? -5.513 3.964 -9.046 1.00 79.56 79 THR A N 1
ATOM 625 C CA . THR A 1 79 ? -5.794 4.291 -10.452 1.00 79.56 79 THR A CA 1
ATOM 626 C C . THR A 1 79 ? -4.535 4.813 -11.138 1.00 79.56 79 THR A C 1
ATOM 628 O O . THR A 1 79 ? -4.112 4.276 -12.159 1.00 79.56 79 THR A O 1
ATOM 631 N N . LYS A 1 80 ? -3.847 5.769 -10.505 1.00 80.62 80 LYS A N 1
ATOM 632 C CA . LYS A 1 80 ? -2.591 6.325 -11.018 1.00 80.62 80 LYS A CA 1
ATOM 633 C C . LYS A 1 80 ? -1.469 5.285 -11.126 1.00 80.62 80 LYS A C 1
ATOM 635 O O . LYS A 1 80 ? -0.672 5.335 -12.065 1.00 80.62 80 LYS A O 1
ATOM 640 N N . ALA A 1 81 ? -1.370 4.355 -10.174 1.00 79.50 81 ALA A N 1
ATOM 641 C CA . ALA A 1 81 ? -0.369 3.287 -10.218 1.00 79.50 81 ALA A CA 1
ATOM 642 C C . ALA A 1 81 ? -0.612 2.335 -11.402 1.00 79.50 81 ALA A C 1
ATOM 644 O O . ALA A 1 81 ? 0.330 1.977 -12.111 1.00 79.50 81 ALA A O 1
ATOM 645 N N . VAL A 1 82 ? -1.875 1.987 -11.658 1.00 78.44 82 VAL A N 1
ATOM 646 C CA . VAL A 1 82 ? -2.284 1.172 -12.808 1.00 78.44 82 VAL A CA 1
ATOM 647 C C . VAL A 1 82 ? -2.034 1.903 -14.134 1.00 78.44 82 VAL A C 1
ATOM 649 O O . VAL A 1 82 ? -1.456 1.317 -15.046 1.00 78.44 82 VAL A O 1
ATOM 652 N N . GLU A 1 83 ? -2.382 3.188 -14.235 1.00 80.44 83 GLU A N 1
ATOM 653 C CA . GLU A 1 83 ? -2.106 4.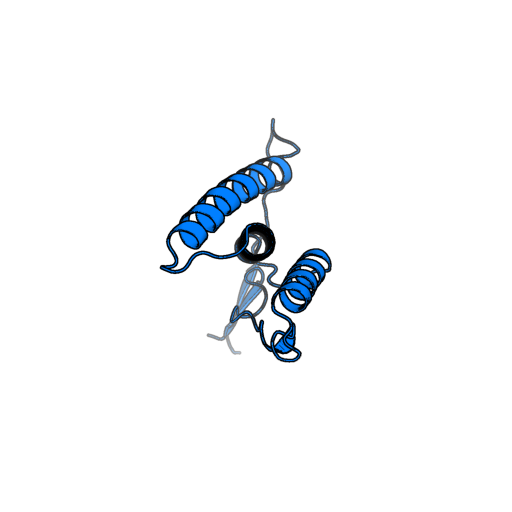024 -15.419 1.00 80.44 83 GLU A CA 1
ATOM 654 C C . GLU A 1 83 ? -0.603 4.120 -15.721 1.00 80.44 83 GLU A C 1
ATOM 656 O O . GLU A 1 83 ? -0.174 4.009 -16.870 1.00 80.44 83 GLU A O 1
ATOM 661 N N . THR A 1 84 ? 0.220 4.280 -14.681 1.00 80.38 84 THR A N 1
ATOM 662 C CA . THR A 1 84 ? 1.683 4.317 -14.826 1.00 80.38 84 THR A CA 1
ATOM 663 C C . THR A 1 84 ? 2.200 2.994 -15.386 1.00 80.38 84 THR A C 1
ATOM 665 O O . THR A 1 84 ? 3.030 2.976 -16.295 1.00 80.38 84 THR A O 1
ATOM 668 N N . LEU A 1 85 ? 1.676 1.874 -14.886 1.00 75.56 85 LEU A N 1
ATOM 669 C CA . LEU A 1 85 ? 2.054 0.550 -15.363 1.00 75.56 85 LEU A CA 1
ATOM 670 C C . LEU A 1 85 ? 1.612 0.307 -16.815 1.00 75.56 85 LEU A C 1
ATOM 672 O O . LEU A 1 85 ? 2.394 -0.224 -17.600 1.00 75.56 85 LEU A O 1
ATOM 676 N N . GLN A 1 86 ? 0.405 0.731 -17.197 1.00 76.44 86 GLN A N 1
ATOM 677 C CA . GLN A 1 86 ? -0.073 0.673 -18.586 1.00 76.44 86 GLN A CA 1
ATOM 678 C C . GLN A 1 86 ? 0.851 1.419 -19.539 1.00 76.44 86 GLN A C 1
ATOM 680 O O . GLN A 1 86 ? 1.211 0.890 -20.592 1.00 76.44 86 GLN A O 1
ATOM 685 N N . HIS A 1 87 ? 1.256 2.630 -19.152 1.00 78.50 87 HIS A N 1
ATOM 686 C CA . HIS A 1 87 ? 2.148 3.449 -19.960 1.00 78.50 87 HIS A CA 1
ATOM 687 C C . HIS A 1 87 ? 3.499 2.758 -20.184 1.00 78.50 87 HIS A C 1
ATOM 689 O O . HIS A 1 87 ? 3.992 2.720 -21.308 1.00 78.50 87 HIS A O 1
ATOM 695 N N . ILE A 1 88 ? 4.055 2.145 -19.134 1.00 74.00 88 ILE A N 1
ATOM 696 C CA . ILE A 1 88 ? 5.333 1.421 -19.194 1.00 74.00 88 ILE A CA 1
ATOM 697 C C . ILE A 1 88 ? 5.230 0.144 -20.040 1.00 74.00 88 ILE A C 1
ATOM 699 O O . ILE A 1 88 ? 6.168 -0.198 -20.758 1.00 74.00 88 ILE A O 1
ATOM 703 N N . LEU A 1 89 ? 4.110 -0.578 -19.962 1.00 70.06 89 LEU A N 1
ATOM 704 C CA . LEU A 1 89 ? 3.913 -1.841 -20.681 1.00 70.06 89 LEU A CA 1
ATOM 705 C C . LEU A 1 89 ? 3.495 -1.653 -22.149 1.00 70.06 89 LEU A C 1
ATOM 707 O O . LEU A 1 89 ? 3.473 -2.629 -22.896 1.00 70.06 89 LEU A O 1
ATOM 711 N N . GLY A 1 90 ? 3.179 -0.423 -22.572 1.00 63.19 90 GLY A N 1
ATOM 712 C CA . GLY A 1 90 ? 2.880 -0.083 -23.967 1.00 63.19 90 GLY A CA 1
ATOM 713 C C . GLY A 1 90 ? 1.644 -0.785 -24.543 1.00 63.19 90 GLY A C 1
ATOM 714 O O . GLY A 1 90 ? 1.536 -0.924 -25.759 1.00 63.19 90 GLY A O 1
ATOM 715 N N . GLY A 1 91 ? 0.738 -1.270 -23.689 1.00 58.91 91 GLY A N 1
ATOM 716 C CA . GLY A 1 91 ? -0.394 -2.101 -24.088 1.00 58.91 91 GLY A CA 1
ATOM 717 C C . GLY A 1 91 ? -1.741 -1.462 -23.771 1.00 58.91 91 GLY A C 1
ATOM 718 O O . GLY A 1 91 ? -2.059 -1.238 -22.606 1.00 58.91 91 GLY A O 1
ATOM 719 N N . GLU A 1 92 ? -2.578 -1.297 -24.798 1.00 54.81 92 GLU A N 1
ATOM 720 C CA . GLU A 1 92 ? -4.000 -0.911 -24.691 1.00 54.81 92 GLU A CA 1
ATOM 721 C C . GLU A 1 92 ? -4.830 -1.910 -23.848 1.00 54.81 92 GLU A C 1
ATOM 723 O O . GLU A 1 92 ? -5.911 -1.582 -23.371 1.00 54.81 92 GLU A O 1
ATOM 728 N N . ASN A 1 93 ? -4.295 -3.115 -23.601 1.00 53.03 93 ASN A N 1
ATOM 729 C CA . ASN A 1 93 ? -4.969 -4.221 -22.908 1.00 53.03 93 ASN A CA 1
ATOM 730 C C . ASN A 1 93 ? -4.646 -4.344 -21.406 1.00 53.03 93 ASN A C 1
ATOM 732 O O . ASN A 1 93 ? -5.183 -5.233 -20.752 1.00 53.03 93 ASN A O 1
ATOM 736 N N . ALA A 1 94 ? -3.785 -3.489 -20.843 1.00 57.09 94 ALA A N 1
ATOM 737 C CA . ALA A 1 94 ? -3.471 -3.480 -19.406 1.00 57.09 94 ALA A CA 1
ATOM 738 C C . ALA A 1 94 ? -4.391 -2.529 -18.606 1.00 57.09 94 ALA A C 1
ATOM 740 O O . ALA A 1 94 ? -4.019 -2.052 -17.535 1.00 57.09 94 ALA A O 1
ATOM 741 N N . GLY A 1 95 ? -5.582 -2.229 -19.148 1.00 57.16 95 GLY A N 1
ATOM 742 C CA . GLY A 1 95 ? -6.624 -1.366 -18.577 1.00 57.16 95 GLY A CA 1
ATOM 743 C C . GLY A 1 95 ? -6.935 -1.674 -17.108 1.00 57.16 95 GLY A C 1
ATOM 744 O O . GLY A 1 95 ? -6.769 -2.810 -16.672 1.00 57.16 95 GLY A O 1
ATOM 745 N N . ILE A 1 96 ? -7.454 -0.713 -16.337 1.00 56.44 96 ILE A N 1
ATOM 746 C CA . ILE A 1 96 ? -7.900 -0.975 -14.953 1.00 56.44 96 ILE A CA 1
ATOM 747 C C . ILE A 1 96 ? -8.975 -2.069 -14.896 1.00 56.44 96 ILE A C 1
ATOM 749 O O . ILE A 1 96 ? -9.070 -2.810 -13.929 1.00 56.44 96 ILE A O 1
ATOM 753 N N . GLU A 1 97 ? -9.704 -2.237 -15.999 1.00 59.66 97 GLU A N 1
ATOM 754 C CA . GLU A 1 97 ? -10.678 -3.305 -16.223 1.00 59.66 97 GLU A CA 1
ATOM 755 C C . GLU A 1 97 ? -10.044 -4.704 -16.335 1.00 59.66 97 GLU A C 1
ATOM 757 O O . GLU A 1 97 ? -10.701 -5.695 -16.039 1.00 59.66 97 GLU A O 1
ATOM 762 N N . SER A 1 98 ? -8.763 -4.797 -16.715 1.00 59.06 98 SER A N 1
ATOM 763 C CA . SER A 1 98 ? -7.968 -6.036 -16.648 1.00 59.06 98 SER A CA 1
ATOM 764 C C . SER A 1 98 ? -7.419 -6.304 -15.241 1.00 59.06 98 SER A C 1
ATOM 766 O O . SER A 1 98 ? -7.125 -7.445 -14.890 1.00 59.06 98 SER A O 1
ATOM 768 N N . PHE A 1 99 ? -7.340 -5.258 -14.412 1.00 59.38 99 PHE A N 1
ATOM 769 C CA . PHE A 1 99 ? -7.012 -5.321 -12.991 1.00 59.38 99 PHE A CA 1
ATOM 770 C C . PHE A 1 99 ? -8.297 -5.404 -12.158 1.00 59.38 99 PHE A C 1
ATOM 772 O O . PHE A 1 99 ? -8.544 -4.586 -11.272 1.00 59.38 99 PHE A O 1
ATOM 779 N N . GLN A 1 100 ? -9.134 -6.406 -12.428 1.00 56.34 100 GLN A N 1
ATOM 780 C CA . GLN A 1 100 ? -10.194 -6.757 -11.489 1.00 56.34 100 GLN A CA 1
ATOM 781 C C . GLN A 1 100 ? -9.559 -7.451 -10.290 1.00 56.34 100 GLN A C 1
ATOM 783 O O . GLN A 1 100 ? -9.056 -8.570 -10.386 1.00 56.34 100 GLN A O 1
ATOM 788 N N . MET A 1 101 ? -9.540 -6.753 -9.159 1.00 57.41 101 MET A N 1
ATOM 789 C CA . MET A 1 101 ? -9.194 -7.379 -7.897 1.00 57.41 101 MET A CA 1
ATOM 790 C C . MET A 1 101 ? -10.341 -8.318 -7.514 1.00 57.41 101 MET A C 1
ATOM 792 O O . MET A 1 101 ? -11.465 -7.859 -7.327 1.00 57.41 101 MET A O 1
ATOM 796 N N . ASP A 1 102 ? -10.069 -9.621 -7.430 1.00 55.31 102 ASP A N 1
ATOM 797 C CA . ASP A 1 102 ? -11.026 -10.637 -6.967 1.00 55.31 102 ASP A CA 1
ATOM 798 C C . ASP A 1 102 ? -11.164 -10.583 -5.441 1.00 55.31 102 ASP A C 1
ATOM 800 O O . ASP A 1 102 ? -10.907 -11.553 -4.727 1.00 55.31 102 ASP A O 1
ATOM 804 N N . PHE A 1 103 ? -11.477 -9.394 -4.930 1.00 55.06 103 PHE A N 1
ATOM 805 C CA . PHE A 1 103 ? -11.757 -9.211 -3.527 1.00 55.06 103 PHE A CA 1
ATOM 806 C C . PHE A 1 103 ? -13.257 -8.904 -3.344 1.00 55.06 103 PHE A C 1
ATOM 808 O O . PHE A 1 103 ? -13.753 -7.920 -3.906 1.00 55.06 103 PHE A O 1
ATOM 815 N N . PRO A 1 104 ? -14.019 -9.791 -2.668 1.00 53.03 104 PRO A N 1
ATOM 816 C CA . PRO A 1 104 ? -15.457 -9.621 -2.435 1.00 53.03 104 PRO A CA 1
ATOM 817 C C . PRO A 1 104 ? -15.750 -8.304 -1.678 1.00 53.03 104 PRO A C 1
ATOM 819 O O . PRO A 1 104 ? -14.827 -7.685 -1.167 1.00 53.03 104 PRO A O 1
ATOM 822 N N . PRO A 1 105 ? -17.005 -7.805 -1.639 1.00 55.19 105 PRO A N 1
ATOM 823 C CA . PRO A 1 105 ? -17.311 -6.454 -1.147 1.00 55.19 105 PRO A CA 1
ATOM 824 C C . PRO A 1 105 ? -16.701 -6.169 0.227 1.00 55.19 105 PRO A C 1
ATOM 826 O O . PRO A 1 105 ? -16.606 -7.082 1.038 1.00 55.19 105 PRO A O 1
ATOM 829 N N . ALA A 1 106 ? -16.373 -4.891 0.467 1.00 56.75 106 ALA A N 1
ATOM 830 C CA . ALA A 1 106 ? -15.722 -4.373 1.672 1.00 56.75 106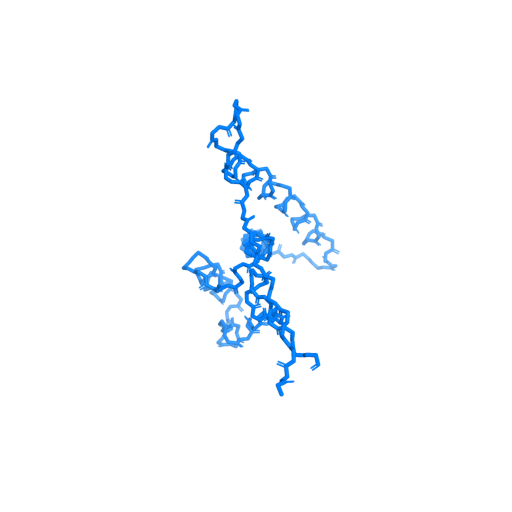 ALA A CA 1
ATOM 831 C C . ALA A 1 106 ? -15.916 -5.270 2.908 1.00 56.75 106 ALA A C 1
ATOM 833 O O . ALA A 1 106 ? -17.010 -5.349 3.473 1.00 56.75 106 ALA A O 1
ATOM 834 N N . ASP A 1 107 ? -14.827 -5.904 3.341 1.00 59.06 107 ASP A N 1
ATOM 835 C CA . ASP A 1 107 ? -14.758 -6.883 4.439 1.00 59.06 107 ASP A CA 1
ATOM 836 C C . ASP A 1 107 ? -15.058 -6.258 5.826 1.00 59.06 107 ASP A C 1
ATOM 838 O O . ASP A 1 107 ? -14.848 -6.843 6.891 1.00 59.06 107 ASP A O 1
ATOM 842 N N . ASN A 1 108 ? -15.545 -5.014 5.834 1.00 62.97 108 ASN A N 1
ATOM 843 C CA . ASN A 1 108 ? -15.960 -4.277 7.016 1.00 62.97 108 ASN A CA 1
ATOM 844 C C . ASN A 1 108 ? -17.434 -4.468 7.389 1.00 62.97 108 ASN A C 1
ATOM 846 O O . ASN A 1 108 ? -17.810 -4.110 8.510 1.00 62.97 108 ASN A O 1
ATOM 850 N N . ARG A 1 109 ? -18.250 -5.044 6.495 1.00 64.69 109 ARG A N 1
ATOM 851 C CA . ARG A 1 109 ? -19.661 -5.333 6.762 1.00 64.69 109 ARG A CA 1
ATOM 852 C C . ARG A 1 109 ? -20.091 -6.669 6.168 1.00 64.69 109 ARG A C 1
ATOM 854 O O . ARG A 1 109 ? -20.227 -6.802 4.954 1.00 64.69 109 ARG A O 1
ATOM 861 N N . LEU A 1 110 ? -20.404 -7.622 7.043 1.00 69.44 110 LEU A N 1
ATOM 862 C CA . LEU A 1 110 ? -20.874 -8.949 6.658 1.00 69.44 110 LEU A CA 1
ATOM 863 C C . LEU A 1 110 ? -22.294 -9.200 7.181 1.00 69.44 110 LEU A C 1
ATOM 865 O O . LEU A 1 110 ? -22.523 -9.213 8.390 1.00 69.44 110 LEU A O 1
ATOM 869 N N . ASP A 1 111 ? -23.223 -9.447 6.256 1.00 72.88 111 ASP A N 1
ATOM 870 C CA . ASP A 1 111 ? -24.598 -9.869 6.539 1.00 72.88 111 ASP A CA 1
ATOM 871 C C . ASP A 1 111 ? -24.754 -11.363 6.200 1.00 72.88 111 ASP A C 1
ATOM 873 O O . ASP A 1 111 ? -24.711 -11.746 5.030 1.00 72.88 111 ASP A O 1
ATOM 877 N N . ILE A 1 112 ? -24.982 -12.209 7.206 1.00 75.50 112 ILE A N 1
ATOM 878 C CA . ILE A 1 112 ? -25.224 -13.650 7.038 1.00 75.50 112 ILE A CA 1
ATOM 879 C C . ILE A 1 112 ? -26.712 -13.926 7.268 1.00 75.50 112 ILE A C 1
ATOM 881 O O . ILE A 1 112 ? -27.250 -13.611 8.332 1.00 75.50 112 ILE A O 1
ATOM 885 N N . ALA A 1 113 ? -27.381 -14.516 6.275 1.00 75.44 113 ALA A N 1
ATOM 886 C CA . ALA A 1 113 ? -28.718 -15.082 6.444 1.00 75.44 113 ALA A CA 1
ATOM 887 C C . ALA A 1 113 ? -28.602 -16.495 7.036 1.00 75.44 113 ALA A C 1
ATOM 889 O O . ALA A 1 113 ? -27.809 -17.295 6.535 1.00 75.44 113 ALA A O 1
ATOM 890 N N . LEU A 1 114 ? -29.367 -16.773 8.094 1.00 65.19 114 LEU A N 1
ATOM 891 C CA . LEU A 1 114 ? -29.408 -18.056 8.803 1.00 65.19 114 LEU A CA 1
ATOM 892 C C . LEU A 1 114 ? -30.667 -18.854 8.439 1.00 65.19 114 LEU A C 1
ATOM 894 O O . LEU A 1 114 ? -31.753 -18.239 8.291 1.00 65.19 114 LEU A O 1
#

pLDDT: mean 77.61, std 12.16, range [49.81, 95.25]